Protein AF-A0A843T022-F1 (afdb_monomer_lite)

Secondary structure (DSSP, 8-state):
----SSS--SEEEEEEE-SSTTHHHHHHHTT-TTEEEEEEE-----SHHHHHHHHHHTS---HHHHHHHHHHHHHHTT-S-HHHHHHHH----TT--HHHHHHHHHHHH-TT------

Foldseek 3Di:
DDDDPDQEQPEEDEAEDEAPPCLVVCLVQLQDSNYDYHYHYQQADLDDPQVVVCVVVPRDGRCRRVLRVVLSSCVSVVVDDPVVNVLSVDDDDPPDDPVNVVVSVVCVVPVPPDDDDD

Sequence (118 aa):
MFLAPDGCADLRVVLFSGGRGSGALAELVATDPRVALTIAINGYDDGASTGEVRRFLGDALGPSDFRKNASRLARLRQSCNPALVDFVDQRLPGAATFDEVCRLVAELENPGECSAIA

Structure (mmCIF, N/CA/C/O backbone):
data_AF-A0A843T022-F1
#
_entry.id   AF-A0A843T022-F1
#
loop_
_atom_site.group_PDB
_atom_site.id
_atom_site.type_symbol
_atom_site.label_atom_id
_atom_site.label_alt_id
_atom_site.label_comp_id
_atom_site.label_asym_id
_atom_site.label_entity_id
_atom_site.label_seq_id
_atom_site.pdbx_PDB_ins_code
_atom_site.Cartn_x
_atom_site.Cartn_y
_atom_site.Cartn_z
_atom_site.occupancy
_atom_site.B_iso_or_equiv
_atom_site.auth_seq_id
_atom_site.auth_comp_id
_atom_site.auth_asym_id
_atom_site.auth_atom_id
_atom_site.pdbx_PDB_model_num
ATOM 1 N N . MET A 1 1 ? -23.054 10.998 26.553 1.00 41.09 1 MET A N 1
ATOM 2 C CA . MET A 1 1 ? -22.525 9.863 27.332 1.00 41.09 1 MET A CA 1
ATOM 3 C C . MET A 1 1 ? -23.148 8.599 26.769 1.00 41.09 1 MET A C 1
ATOM 5 O O . MET A 1 1 ? -24.325 8.383 26.994 1.00 41.09 1 MET A O 1
ATOM 9 N N . PHE A 1 2 ? -22.387 7.840 25.984 1.00 44.31 2 PHE A N 1
ATOM 10 C CA . PHE A 1 2 ? -22.689 6.461 25.602 1.00 44.31 2 PHE A CA 1
ATOM 11 C C . PHE A 1 2 ? -21.332 5.765 25.521 1.00 44.31 2 PHE A C 1
ATOM 13 O O . PHE A 1 2 ? -20.542 6.057 24.628 1.00 44.31 2 PHE A O 1
ATOM 20 N N . LEU A 1 3 ? -21.020 4.962 26.530 1.00 41.72 3 LEU A N 1
ATOM 21 C CA . LEU A 1 3 ? -19.975 3.954 26.454 1.00 41.72 3 LEU A CA 1
ATOM 22 C C . LEU A 1 3 ? -20.738 2.637 26.463 1.00 41.72 3 LEU A C 1
ATOM 24 O O . LEU A 1 3 ? -21.405 2.334 27.455 1.00 41.72 3 LEU A O 1
ATOM 28 N N . ALA A 1 4 ? -20.721 1.921 25.341 1.00 49.50 4 ALA A N 1
ATOM 29 C CA . ALA A 1 4 ? -21.148 0.536 25.344 1.00 49.50 4 ALA A CA 1
ATOM 30 C C . ALA A 1 4 ? -20.200 -0.251 26.265 1.00 49.50 4 ALA A C 1
ATOM 32 O O . ALA A 1 4 ? -18.984 -0.020 26.234 1.00 49.50 4 ALA A O 1
ATOM 33 N N . PRO A 1 5 ? -20.734 -1.131 27.125 1.00 55.75 5 PRO A N 1
ATOM 34 C CA . PRO A 1 5 ? -19.903 -2.064 27.854 1.00 55.75 5 PRO A CA 1
ATOM 35 C C . PRO A 1 5 ? -19.295 -3.037 26.835 1.00 55.75 5 PRO A C 1
ATOM 37 O O . PRO A 1 5 ? -19.953 -3.446 25.881 1.00 55.75 5 PRO A O 1
ATOM 40 N N . ASP A 1 6 ? -18.030 -3.376 27.054 1.00 57.56 6 ASP A N 1
ATOM 41 C CA . ASP A 1 6 ? -17.306 -4.454 26.379 1.00 57.56 6 ASP A CA 1
ATOM 42 C C . ASP A 1 6 ? -16.881 -4.190 24.929 1.00 57.56 6 ASP A C 1
ATOM 44 O O . ASP A 1 6 ? -17.456 -4.745 24.004 1.00 57.56 6 ASP A O 1
ATOM 48 N N . GLY A 1 7 ? -15.807 -3.406 24.740 1.00 55.47 7 GLY A N 1
ATOM 49 C CA . GLY A 1 7 ? -14.763 -3.591 23.705 1.00 55.47 7 GLY A CA 1
ATOM 50 C C . GLY A 1 7 ? -15.157 -3.771 22.227 1.00 55.47 7 GLY A C 1
ATOM 51 O O . GLY A 1 7 ? -14.289 -4.047 21.400 1.00 55.47 7 GLY A O 1
ATOM 52 N N . CYS A 1 8 ? -16.431 -3.647 21.874 1.00 55.94 8 CYS A N 1
ATOM 53 C CA . CYS A 1 8 ? -16.980 -3.903 20.558 1.00 55.94 8 CYS A CA 1
ATOM 54 C C . CYS A 1 8 ? -17.210 -2.562 19.870 1.00 55.94 8 CYS A C 1
ATOM 56 O O . CYS A 1 8 ? -17.700 -1.618 20.481 1.00 55.94 8 CYS A O 1
ATOM 58 N N . ALA A 1 9 ? -16.834 -2.463 18.600 1.00 66.50 9 ALA A N 1
ATOM 59 C CA . ALA A 1 9 ? -17.042 -1.241 17.842 1.00 66.50 9 ALA A CA 1
ATOM 60 C C . ALA A 1 9 ? -18.541 -0.898 17.748 1.00 66.50 9 ALA A C 1
ATOM 62 O O . ALA A 1 9 ? -19.320 -1.678 17.197 1.00 66.50 9 ALA A O 1
ATOM 63 N N . ASP A 1 10 ? -18.914 0.293 18.222 1.00 84.44 10 ASP A N 1
ATOM 64 C CA . ASP A 1 10 ? -20.267 0.856 18.143 1.00 84.44 10 ASP A CA 1
ATOM 65 C C . ASP A 1 10 ? -20.699 1.133 16.691 1.00 84.44 10 ASP A C 1
ATOM 67 O O . ASP A 1 10 ? -21.890 1.203 16.384 1.00 84.44 10 ASP A O 1
ATOM 71 N N . LEU A 1 11 ? -19.732 1.293 15.778 1.00 91.00 11 LEU A N 1
ATOM 72 C CA . LEU A 1 11 ? -19.967 1.622 14.375 1.00 91.00 11 LEU A CA 1
ATOM 73 C C . LEU A 1 11 ? -19.039 0.827 13.444 1.00 91.00 11 LEU A C 1
ATOM 75 O O . LEU A 1 11 ? -17.824 0.778 13.634 1.00 91.00 11 LEU A O 1
ATOM 79 N N . ARG A 1 12 ? -19.608 0.245 12.381 1.00 93.44 12 ARG A N 1
ATOM 80 C CA . ARG A 1 12 ? -18.862 -0.412 11.296 1.00 93.44 12 ARG A CA 1
ATOM 81 C C . ARG A 1 12 ? -18.850 0.478 10.060 1.00 93.44 12 ARG A C 1
ATOM 83 O O . ARG A 1 12 ? -19.910 0.854 9.566 1.00 93.44 12 ARG A O 1
ATOM 90 N N . VAL A 1 13 ? -17.661 0.788 9.551 1.00 93.00 13 VAL A N 1
ATOM 91 C CA . VAL A 1 13 ? -17.468 1.666 8.390 1.00 93.00 13 VAL A CA 1
ATOM 92 C C . VAL A 1 13 ? -16.711 0.914 7.304 1.00 93.00 13 VAL A C 1
ATOM 94 O O . VAL A 1 13 ? -15.630 0.384 7.554 1.00 93.00 13 VAL A O 1
ATOM 97 N N . VAL A 1 14 ? -17.253 0.916 6.085 1.00 93.94 14 VAL A N 1
ATOM 98 C CA . VAL A 1 14 ? -16.531 0.481 4.883 1.00 93.94 14 VAL A CA 1
ATOM 99 C C . VAL A 1 14 ? -16.149 1.713 4.073 1.00 93.94 14 VAL A C 1
ATOM 101 O O . VAL A 1 14 ? -17.014 2.466 3.631 1.00 93.94 14 VAL A O 1
ATOM 104 N N . LEU A 1 15 ? -14.850 1.919 3.879 1.00 92.44 15 LEU A N 1
ATOM 105 C CA . LEU A 1 15 ? -14.295 3.022 3.108 1.00 92.44 15 LEU A CA 1
ATOM 106 C C . LEU A 1 15 ? -13.787 2.511 1.763 1.00 92.44 15 LEU A C 1
ATOM 108 O O . LEU A 1 15 ? -12.798 1.782 1.705 1.00 92.44 15 LEU A O 1
ATOM 112 N N . PHE A 1 16 ? -14.438 2.922 0.679 1.00 91.50 16 PHE A N 1
ATOM 113 C CA . PHE A 1 16 ? -13.951 2.665 -0.674 1.00 91.50 16 PHE A CA 1
ATOM 114 C C . PHE A 1 16 ? -12.825 3.643 -1.010 1.00 91.50 16 PHE A C 1
ATOM 116 O O . PHE A 1 16 ? -12.971 4.855 -0.851 1.00 91.50 16 PHE A O 1
ATOM 123 N N . SER A 1 17 ? -11.681 3.115 -1.435 1.00 89.38 17 SER A N 1
ATOM 124 C CA . SER A 1 17 ? -10.433 3.865 -1.537 1.00 89.38 17 SER A CA 1
ATOM 125 C C . SER A 1 17 ? -9.618 3.462 -2.769 1.00 89.38 17 SER A C 1
ATOM 127 O O . SER A 1 17 ? -9.665 2.323 -3.229 1.00 89.38 17 SER A O 1
ATOM 129 N N . GLY A 1 18 ? -8.845 4.415 -3.285 1.00 85.75 18 GLY A N 1
ATOM 130 C CA . GLY A 1 18 ? -7.676 4.165 -4.134 1.00 85.75 18 GLY A CA 1
ATOM 131 C C . GLY A 1 18 ? -6.407 4.502 -3.349 1.00 85.75 18 GLY A C 1
ATOM 132 O O . GLY A 1 18 ? -6.299 4.191 -2.165 1.00 85.75 18 GLY A O 1
ATOM 133 N N . GLY A 1 19 ? -5.458 5.215 -3.955 1.00 77.38 19 GLY A N 1
ATOM 134 C CA . GLY A 1 19 ? -4.175 5.498 -3.303 1.00 77.38 19 GLY A CA 1
ATOM 135 C C . GLY A 1 19 ? -4.208 6.515 -2.157 1.00 77.38 19 GLY A C 1
ATOM 136 O O . GLY A 1 19 ? -3.778 6.228 -1.038 1.00 77.38 19 GLY A O 1
ATOM 137 N N . ARG A 1 20 ? -4.638 7.756 -2.430 1.00 76.94 20 ARG A N 1
ATOM 138 C CA . ARG A 1 20 ? -4.504 8.876 -1.467 1.00 76.94 20 ARG A CA 1
ATOM 139 C C . ARG A 1 20 ? -5.778 9.658 -1.165 1.00 76.94 20 ARG A C 1
ATOM 141 O O . ARG A 1 20 ? -5.826 10.282 -0.112 1.00 76.94 20 ARG A O 1
ATOM 148 N N . GLY A 1 21 ? -6.790 9.608 -2.032 1.00 76.25 21 GLY A N 1
ATOM 149 C CA . GLY A 1 21 ? -7.975 10.474 -1.930 1.00 76.25 21 GLY A CA 1
ATOM 150 C C . GLY A 1 21 ? -8.784 10.323 -0.636 1.00 76.25 21 GLY A C 1
ATOM 151 O O . GLY A 1 21 ? -9.490 11.241 -0.247 1.00 76.25 21 GLY A O 1
ATOM 152 N N . SER A 1 22 ? -8.638 9.202 0.066 1.00 79.81 22 SER A N 1
ATOM 153 C CA . SER A 1 22 ? -9.350 8.888 1.306 1.00 79.81 22 SER A CA 1
ATOM 154 C C . SER A 1 22 ? -8.560 9.202 2.585 1.00 79.81 22 SER A C 1
ATOM 156 O O . SER A 1 22 ? -9.040 8.904 3.674 1.00 79.81 22 SER A O 1
ATOM 158 N N . GLY A 1 23 ? -7.354 9.778 2.485 1.00 80.00 23 GLY A N 1
ATOM 159 C CA . GLY A 1 23 ? -6.415 9.886 3.608 1.00 80.00 23 GLY A CA 1
ATOM 160 C C . GLY A 1 23 ? -6.957 10.629 4.831 1.00 80.00 23 GLY A C 1
ATOM 161 O O . GLY A 1 23 ? -6.896 10.087 5.929 1.00 80.00 23 GLY A O 1
ATOM 162 N N . ALA A 1 24 ? -7.542 11.813 4.631 1.00 81.25 24 ALA A N 1
ATOM 163 C CA . ALA A 1 24 ? -8.095 12.622 5.722 1.00 81.25 24 ALA A CA 1
ATOM 164 C C . ALA A 1 24 ? -9.292 11.942 6.408 1.00 81.25 24 ALA A C 1
ATOM 166 O O . ALA A 1 24 ? -9.427 11.987 7.627 1.00 81.25 24 ALA A O 1
ATOM 167 N N . LEU A 1 25 ? -10.148 11.266 5.633 1.00 83.38 25 LEU A N 1
ATOM 168 C CA . LEU A 1 25 ? -11.272 10.520 6.194 1.00 83.38 25 LEU A CA 1
ATOM 169 C C . LEU A 1 25 ? -10.772 9.289 6.955 1.00 83.38 25 LEU A C 1
ATOM 171 O O . LEU A 1 25 ? -11.201 9.058 8.079 1.00 83.38 25 LEU A O 1
ATOM 175 N N . ALA A 1 26 ? -9.832 8.539 6.374 1.00 83.56 26 ALA A N 1
ATOM 176 C CA . ALA A 1 26 ? -9.219 7.386 7.018 1.00 83.56 26 ALA A CA 1
ATOM 177 C C . ALA A 1 26 ? -8.570 7.765 8.356 1.00 83.56 26 ALA A C 1
ATOM 179 O O . ALA A 1 26 ? -8.729 7.023 9.309 1.00 83.56 26 ALA A O 1
ATOM 180 N N . GLU A 1 27 ? -7.905 8.914 8.462 1.00 84.75 27 GLU A N 1
ATOM 181 C CA . GLU A 1 27 ? -7.307 9.400 9.713 1.00 84.75 27 GLU A CA 1
ATOM 182 C C . GLU A 1 27 ? -8.337 9.633 10.828 1.00 84.75 27 GLU A C 1
ATOM 184 O O . GLU A 1 27 ? -8.144 9.177 11.959 1.00 84.75 27 GLU A O 1
ATOM 189 N N . LEU A 1 28 ? -9.471 10.253 10.492 1.00 84.50 28 LEU A N 1
ATOM 190 C CA . LEU A 1 28 ? -10.551 10.519 11.443 1.00 84.50 28 LEU A CA 1
ATOM 191 C C . LEU A 1 28 ? -11.190 9.230 11.984 1.00 84.50 28 LEU A C 1
ATOM 193 O O . LEU A 1 28 ? -11.408 9.112 13.186 1.00 84.50 28 LEU A O 1
ATOM 197 N N . VAL A 1 29 ? -11.486 8.249 11.122 1.00 88.69 29 VAL A N 1
ATOM 198 C CA . VAL A 1 29 ? -12.123 6.987 11.561 1.00 88.69 29 VAL A CA 1
ATOM 199 C C . VAL A 1 29 ? -11.132 5.934 12.054 1.00 88.69 29 VAL A C 1
ATOM 201 O O . VAL A 1 29 ? -11.487 5.113 12.897 1.00 88.69 29 VAL A O 1
ATOM 204 N N . ALA A 1 30 ? -9.891 5.930 11.568 1.00 87.62 30 ALA A N 1
ATOM 205 C CA . ALA A 1 30 ? -8.879 4.946 11.952 1.00 87.62 30 ALA A CA 1
ATOM 206 C C . ALA A 1 30 ? -8.143 5.300 13.248 1.00 87.62 30 ALA A C 1
ATOM 208 O O . ALA A 1 30 ? -7.141 4.668 13.551 1.00 87.62 30 ALA A O 1
ATOM 209 N N . THR A 1 31 ? -8.601 6.272 14.025 1.00 88.25 31 THR A N 1
ATOM 210 C CA . THR A 1 31 ? -8.062 6.543 15.367 1.00 88.25 31 THR A CA 1
ATOM 211 C C . THR A 1 31 ? -9.119 6.363 16.455 1.00 88.25 31 THR A C 1
ATOM 213 O O . THR A 1 31 ? -8.769 6.079 17.597 1.00 88.25 31 THR A O 1
ATOM 216 N N . ASP A 1 32 ? -10.410 6.381 16.104 1.00 89.62 32 ASP A N 1
ATOM 217 C CA . ASP A 1 32 ? -11.497 6.107 17.045 1.00 89.62 32 ASP A CA 1
ATOM 218 C C . ASP A 1 32 ? -11.554 4.598 17.380 1.00 89.62 32 ASP A C 1
ATOM 220 O O . ASP A 1 32 ? -11.641 3.768 16.464 1.00 89.62 32 ASP A O 1
ATOM 224 N N . PRO A 1 33 ? -11.468 4.199 18.664 1.00 86.12 33 PRO A N 1
ATOM 225 C CA . PRO A 1 33 ? -11.568 2.798 19.079 1.00 86.12 33 PRO A CA 1
ATOM 226 C C . PRO A 1 33 ? -12.990 2.227 18.973 1.00 86.12 33 PRO A C 1
ATOM 228 O O . PRO A 1 33 ? -13.156 1.012 18.977 1.00 86.12 33 PRO A O 1
ATOM 231 N N . ARG A 1 34 ? -14.021 3.072 18.846 1.00 89.62 34 ARG A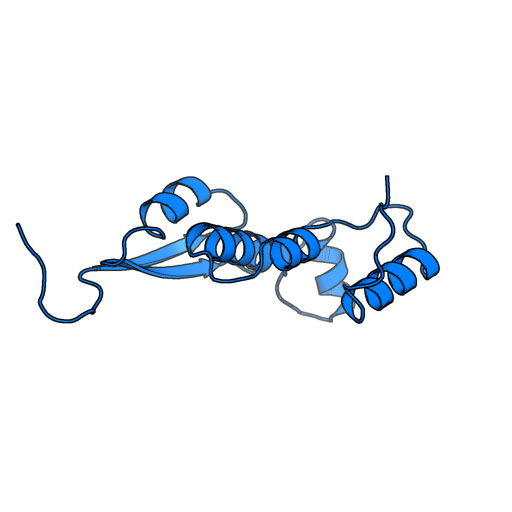 N 1
ATOM 232 C CA . ARG A 1 34 ? -15.422 2.643 18.682 1.00 89.62 34 ARG A CA 1
ATOM 233 C C . ARG A 1 34 ? -15.774 2.318 17.232 1.00 89.62 34 ARG A C 1
ATOM 235 O O . ARG A 1 34 ? -16.895 1.900 16.954 1.00 89.62 34 ARG A O 1
ATOM 242 N N . VAL A 1 35 ? -14.848 2.531 16.297 1.00 90.19 35 VAL A N 1
ATOM 243 C CA . VAL A 1 35 ? -15.070 2.309 14.867 1.00 90.19 35 VAL A CA 1
ATOM 244 C C . VAL A 1 35 ? -14.293 1.089 14.388 1.00 90.19 35 VAL A C 1
ATOM 246 O O . VAL A 1 35 ? -13.063 1.056 14.414 1.00 90.19 35 VAL A O 1
ATOM 249 N N . ALA A 1 36 ? -15.018 0.107 13.859 1.00 90.62 36 ALA A N 1
ATOM 250 C CA . ALA A 1 36 ? -14.447 -0.977 13.076 1.00 90.62 36 ALA A CA 1
ATOM 251 C C . ALA A 1 36 ? -14.387 -0.537 11.611 1.00 90.62 36 ALA A C 1
ATOM 253 O O . ALA A 1 36 ? -15.415 -0.425 10.939 1.00 90.62 36 ALA A O 1
ATOM 254 N N . LEU A 1 37 ? -13.175 -0.267 11.128 1.00 91.56 37 LEU A N 1
ATOM 255 C CA . LEU A 1 37 ? -12.923 0.214 9.773 1.00 91.56 37 LEU A CA 1
ATOM 256 C C . LEU A 1 37 ? -12.501 -0.936 8.850 1.00 91.56 37 LEU A C 1
ATOM 258 O O . LEU A 1 37 ? -11.534 -1.642 9.122 1.00 91.56 37 LEU A O 1
ATOM 262 N N . THR A 1 38 ? -13.178 -1.069 7.713 1.00 93.38 38 THR A N 1
ATOM 263 C CA . THR A 1 38 ? -12.736 -1.862 6.560 1.00 93.38 38 THR A CA 1
ATOM 264 C C . THR A 1 38 ? -12.426 -0.917 5.408 1.00 93.38 38 THR A C 1
ATOM 266 O O . THR A 1 38 ? -13.258 -0.083 5.060 1.00 93.38 38 THR A O 1
ATOM 269 N N . ILE A 1 39 ? -11.251 -1.040 4.790 1.00 92.31 39 ILE A N 1
ATOM 270 C CA . ILE A 1 39 ? -10.919 -0.279 3.579 1.00 92.31 39 ILE A CA 1
ATOM 271 C C . ILE A 1 39 ? -11.024 -1.211 2.373 1.00 92.31 39 ILE A C 1
ATOM 273 O O . ILE A 1 39 ? -10.253 -2.159 2.247 1.00 92.31 39 ILE A O 1
ATOM 277 N N . ALA A 1 40 ? -11.974 -0.928 1.485 1.00 93.56 40 ALA A N 1
ATOM 278 C CA . ALA A 1 40 ? -12.127 -1.610 0.207 1.00 93.56 40 ALA A CA 1
ATOM 279 C C . ALA A 1 40 ? -11.312 -0.860 -0.854 1.00 93.56 40 ALA A C 1
ATOM 281 O O . ALA A 1 40 ? -11.625 0.280 -1.199 1.00 93.56 40 ALA A O 1
ATOM 282 N N . ILE A 1 41 ? -10.240 -1.482 -1.341 1.00 92.06 41 ILE A N 1
ATOM 283 C CA . ILE A 1 41 ? -9.259 -0.843 -2.225 1.00 92.06 41 ILE A CA 1
ATOM 284 C C . ILE A 1 41 ? -9.456 -1.359 -3.648 1.00 92.06 41 ILE A C 1
ATOM 286 O O . ILE A 1 41 ? -9.522 -2.571 -3.855 1.00 92.06 41 ILE A O 1
ATOM 290 N N . ASN A 1 42 ? -9.532 -0.462 -4.636 1.00 87.44 42 ASN A N 1
ATOM 291 C CA . ASN A 1 42 ? -9.463 -0.896 -6.030 1.00 87.44 42 ASN A CA 1
ATOM 292 C C . ASN A 1 42 ? -8.011 -1.288 -6.372 1.00 87.44 42 ASN A C 1
ATOM 294 O O . ASN A 1 42 ? -7.067 -0.574 -6.047 1.00 87.44 42 ASN A O 1
ATOM 298 N N . GLY A 1 43 ? -7.829 -2.460 -6.977 1.00 88.44 43 GLY A N 1
ATOM 299 C CA . GLY A 1 43 ? -6.513 -2.995 -7.333 1.00 88.44 43 GLY A CA 1
ATOM 300 C C . GLY A 1 43 ? -6.182 -2.849 -8.814 1.00 88.44 43 GLY A C 1
ATOM 301 O O . GLY A 1 43 ? -5.377 -3.617 -9.327 1.00 88.44 43 GLY A O 1
ATOM 302 N N . TYR A 1 44 ? -6.850 -1.944 -9.531 1.00 89.12 44 TYR A N 1
ATOM 303 C CA . TYR A 1 44 ? -6.833 -1.936 -10.997 1.00 89.12 44 TYR A CA 1
ATOM 304 C C . TYR A 1 44 ? -5.832 -0.955 -11.615 1.00 89.12 44 TYR A C 1
ATOM 306 O O . TYR A 1 44 ? -5.667 -0.984 -12.831 1.00 89.12 44 TYR A O 1
ATOM 314 N N . ASP A 1 45 ? -5.134 -0.142 -10.812 1.00 88.50 45 ASP A N 1
ATOM 315 C CA . ASP A 1 45 ? -4.046 0.720 -11.297 1.00 88.50 45 ASP A CA 1
ATOM 316 C C . ASP A 1 45 ? -2.976 -0.114 -12.030 1.00 88.50 45 ASP A C 1
ATOM 318 O O . ASP A 1 45 ? -2.514 -1.148 -11.539 1.00 88.50 45 ASP A O 1
ATOM 322 N N . ASP A 1 46 ? -2.604 0.309 -13.232 1.00 88.44 46 ASP A N 1
ATOM 323 C CA . ASP A 1 46 ? -1.559 -0.265 -14.087 1.00 88.44 46 ASP A CA 1
ATOM 324 C C . ASP A 1 46 ? -0.522 0.782 -14.522 1.00 88.44 46 ASP A C 1
ATOM 326 O O . ASP A 1 46 ? 0.320 0.513 -15.382 1.00 88.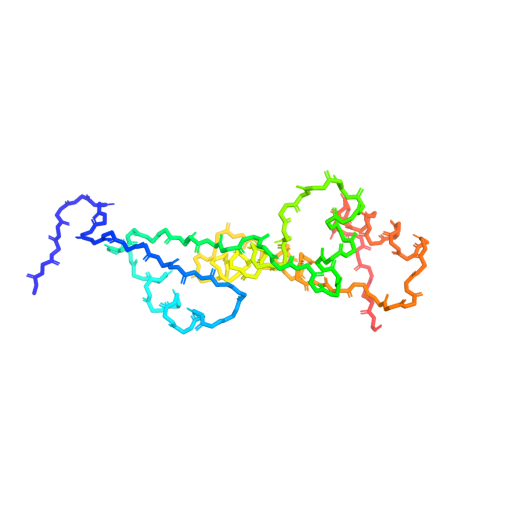44 46 ASP A O 1
ATOM 330 N N . GLY A 1 47 ? -0.535 1.972 -13.919 1.00 87.19 47 GLY A N 1
ATOM 331 C CA . GLY A 1 47 ? 0.418 3.026 -14.237 1.00 87.19 47 GLY A CA 1
ATOM 332 C C . GLY A 1 47 ? 1.809 2.788 -13.638 1.00 87.19 47 GLY A C 1
ATOM 333 O O . GLY A 1 47 ? 1.962 2.221 -12.553 1.00 87.19 47 GLY A O 1
ATOM 334 N N . ALA A 1 48 ? 2.843 3.304 -14.311 1.00 88.56 48 ALA A N 1
ATOM 335 C CA . ALA A 1 48 ? 4.214 3.416 -13.798 1.00 88.56 48 ALA A CA 1
ATOM 336 C C . ALA A 1 48 ? 4.733 2.121 -13.126 1.00 88.56 48 ALA A C 1
ATOM 338 O O . ALA A 1 48 ? 4.607 1.032 -13.680 1.00 88.56 48 ALA A O 1
ATOM 339 N N . SER A 1 49 ? 5.293 2.226 -11.914 1.00 86.50 49 SER A N 1
ATOM 340 C CA . SER A 1 49 ? 5.824 1.077 -11.170 1.00 86.50 49 SER A CA 1
ATOM 341 C C . SER A 1 49 ? 4.763 0.014 -10.865 1.00 86.50 49 SER A C 1
ATOM 343 O O . SER A 1 49 ? 5.103 -1.153 -10.716 1.00 86.50 49 SER A O 1
ATOM 345 N N . THR A 1 50 ? 3.486 0.401 -10.750 1.00 89.31 50 THR A N 1
ATOM 346 C CA . THR A 1 50 ? 2.385 -0.548 -10.544 1.00 89.31 50 THR A CA 1
ATOM 347 C C . THR A 1 50 ? 2.244 -1.454 -11.768 1.00 89.31 50 THR A C 1
ATOM 349 O O . THR A 1 50 ? 2.207 -2.673 -11.625 1.00 89.31 50 THR A O 1
ATOM 352 N N . GLY A 1 51 ? 2.227 -0.866 -12.967 1.00 89.75 51 GLY A N 1
ATOM 353 C CA . GLY A 1 51 ? 2.144 -1.591 -14.236 1.00 89.75 51 GLY A CA 1
ATOM 354 C C . GLY A 1 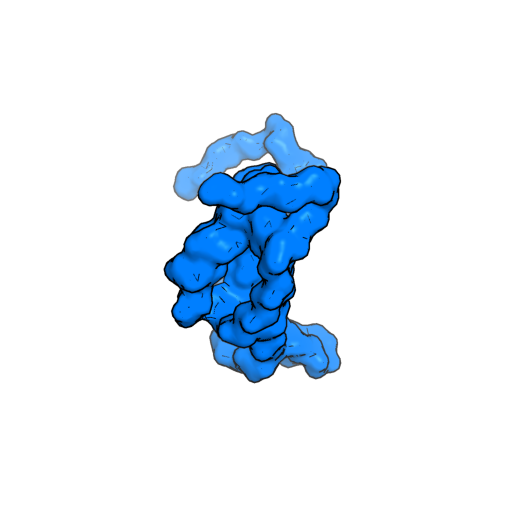51 ? 3.281 -2.580 -14.451 1.00 89.75 51 GLY A C 1
ATOM 355 O O . GLY A 1 51 ? 3.024 -3.727 -14.809 1.00 89.75 51 GLY A O 1
ATOM 356 N N . GLU A 1 52 ? 4.521 -2.165 -14.179 1.00 89.38 52 GLU A N 1
ATOM 357 C CA . GLU A 1 52 ? 5.698 -3.034 -14.323 1.00 89.38 52 GLU A CA 1
ATOM 358 C C . GLU A 1 52 ? 5.593 -4.288 -13.449 1.00 89.38 52 GLU A C 1
ATOM 360 O O . GLU A 1 52 ? 5.745 -5.406 -13.941 1.00 89.38 52 GLU A O 1
ATOM 365 N N . VAL A 1 53 ? 5.235 -4.124 -12.172 1.00 89.88 53 VAL A N 1
ATOM 366 C CA . VAL A 1 53 ? 5.076 -5.259 -11.250 1.00 89.88 53 VAL A CA 1
ATOM 367 C C . VAL A 1 53 ? 3.934 -6.180 -11.689 1.00 89.88 53 VAL A C 1
ATOM 369 O O . VAL A 1 53 ? 4.083 -7.399 -11.645 1.00 89.88 53 VAL A O 1
ATOM 372 N N . ARG A 1 54 ? 2.808 -5.630 -12.160 1.00 92.00 54 ARG A N 1
ATOM 373 C CA . ARG A 1 54 ? 1.679 -6.438 -12.654 1.00 92.00 54 ARG A CA 1
ATOM 374 C C . ARG A 1 54 ? 2.050 -7.276 -13.876 1.00 92.00 54 ARG A C 1
ATOM 376 O O . ARG A 1 54 ? 1.652 -8.436 -13.950 1.00 92.00 54 ARG A O 1
ATOM 383 N N . ARG A 1 55 ? 2.813 -6.704 -14.816 1.00 90.25 55 ARG A N 1
ATOM 384 C CA . ARG A 1 55 ? 3.309 -7.425 -16.001 1.00 90.25 55 ARG A CA 1
ATOM 385 C C . ARG A 1 55 ? 4.293 -8.517 -15.610 1.00 90.25 55 ARG A C 1
ATOM 387 O O . ARG A 1 55 ? 4.178 -9.628 -16.111 1.00 90.25 55 ARG A O 1
ATOM 394 N N . PHE A 1 56 ? 5.210 -8.214 -14.691 1.00 90.12 56 PHE A N 1
ATOM 395 C CA . PHE A 1 56 ? 6.179 -9.182 -14.187 1.00 90.12 56 PHE A CA 1
ATOM 396 C C . PHE A 1 56 ? 5.509 -10.376 -13.489 1.00 90.12 56 PHE A C 1
ATOM 398 O O . PHE A 1 56 ? 5.904 -11.515 -13.711 1.00 90.12 56 PHE A O 1
ATOM 405 N N . LEU A 1 57 ? 4.474 -10.128 -12.679 1.00 89.38 57 LEU A N 1
ATOM 406 C CA . LEU A 1 57 ? 3.776 -11.168 -11.914 1.00 89.38 57 LEU A CA 1
ATOM 407 C C . LEU A 1 57 ? 2.656 -11.886 -12.687 1.00 89.38 57 LEU A C 1
ATOM 409 O O . LEU A 1 57 ? 2.083 -12.829 -12.152 1.00 89.38 57 LEU A O 1
ATOM 413 N N . GLY A 1 58 ? 2.344 -11.464 -13.917 1.00 82.50 58 GLY A N 1
ATOM 414 C CA . GLY A 1 58 ? 1.401 -12.155 -14.800 1.00 82.50 58 GLY A CA 1
ATOM 415 C C . GLY A 1 58 ? -0.041 -12.189 -14.280 1.00 82.50 58 GLY A C 1
ATOM 416 O O . GLY A 1 58 ? -0.540 -13.262 -13.966 1.00 82.50 58 GLY A O 1
ATOM 417 N N . ASP A 1 59 ? -0.709 -11.026 -14.263 1.00 73.81 59 ASP A N 1
ATOM 418 C CA . ASP A 1 59 ? -2.128 -10.820 -13.872 1.00 73.81 59 ASP A CA 1
ATOM 419 C C . ASP A 1 59 ? -2.386 -10.541 -12.375 1.00 73.81 59 ASP A C 1
ATOM 421 O O . ASP A 1 59 ? -3.482 -10.718 -11.845 1.00 73.81 59 ASP A O 1
ATOM 425 N N . ALA A 1 60 ? -1.377 -10.027 -11.667 1.00 86.81 60 ALA A N 1
ATOM 426 C CA . ALA A 1 60 ? -1.577 -9.496 -10.321 1.00 86.81 60 ALA A CA 1
ATOM 427 C C . ALA A 1 60 ? -2.397 -8.185 -10.328 1.00 86.81 60 ALA A C 1
ATOM 429 O O . ALA A 1 60 ? -2.333 -7.382 -11.268 1.00 86.81 60 ALA A O 1
ATOM 430 N N . LEU A 1 61 ? -3.114 -7.923 -9.228 1.00 89.00 61 LEU A N 1
ATOM 431 C CA . LEU A 1 61 ? -3.654 -6.593 -8.926 1.00 89.00 61 LEU A CA 1
ATOM 432 C C . LEU A 1 61 ? -2.515 -5.604 -8.633 1.00 89.00 61 LEU A C 1
ATOM 434 O O . LEU A 1 61 ? -1.451 -5.977 -8.143 1.00 89.00 61 LEU A O 1
ATOM 438 N N . GLY A 1 62 ? -2.750 -4.323 -8.905 1.00 89.38 62 GLY A N 1
ATOM 439 C CA . GLY A 1 62 ? -1.799 -3.240 -8.696 1.00 89.38 62 GLY A CA 1
ATOM 440 C C . GLY A 1 62 ? -1.455 -3.020 -7.218 1.00 89.38 62 GLY A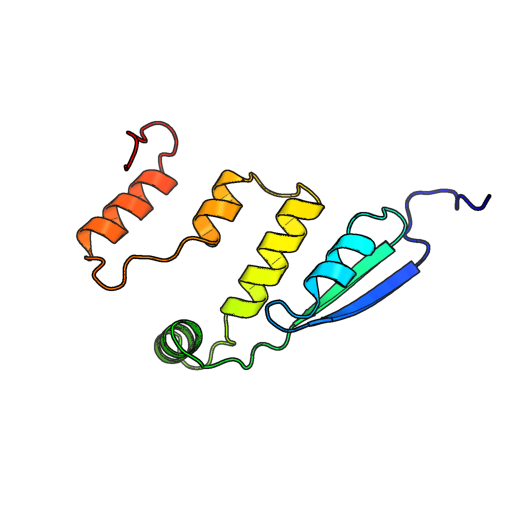 C 1
ATOM 441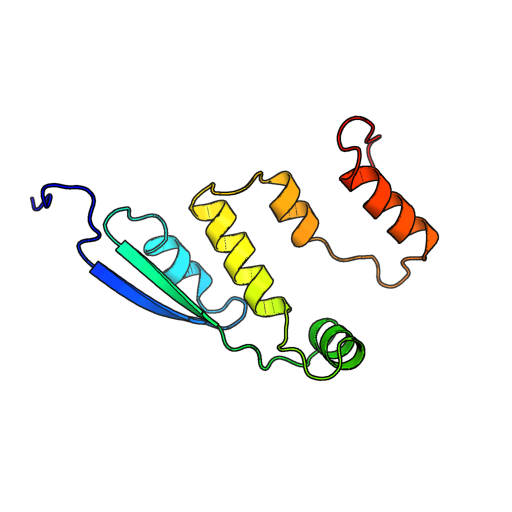 O O . GLY A 1 62 ? -2.299 -2.527 -6.469 1.00 89.38 62 GLY A O 1
ATOM 442 N N . PRO A 1 63 ? -0.214 -3.298 -6.771 1.00 91.25 63 PRO A N 1
ATOM 443 C CA . PRO A 1 63 ? 0.124 -3.320 -5.340 1.00 91.25 63 PRO A CA 1
ATOM 444 C C . PRO A 1 63 ? 0.211 -1.931 -4.683 1.00 91.25 63 PRO A C 1
ATOM 446 O O . PRO A 1 63 ? 0.198 -1.807 -3.459 1.00 91.25 63 PRO A O 1
ATOM 449 N N . SER A 1 64 ? 0.315 -0.865 -5.479 1.00 91.94 64 SER A N 1
ATOM 450 C CA . SER A 1 64 ? 0.629 0.493 -5.014 1.00 91.94 64 SER A CA 1
ATOM 451 C C . SER A 1 64 ? -0.416 1.066 -4.056 1.00 91.94 64 SER A C 1
ATOM 453 O O . SER A 1 64 ? -0.062 1.664 -3.039 1.00 91.94 64 SER A O 1
ATOM 455 N N . ASP A 1 65 ? -1.700 0.881 -4.353 1.00 91.81 65 ASP A N 1
ATOM 456 C CA . ASP A 1 65 ? -2.779 1.419 -3.523 1.00 91.81 65 ASP A CA 1
ATOM 457 C C . ASP A 1 65 ? -2.993 0.593 -2.252 1.00 91.81 65 ASP A C 1
ATOM 459 O O . ASP A 1 65 ? -3.215 1.174 -1.185 1.00 91.81 65 ASP A O 1
ATOM 463 N N . PHE A 1 66 ? -2.797 -0.727 -2.314 1.00 92.62 66 PHE A N 1
ATOM 464 C CA . PHE A 1 66 ? -2.747 -1.579 -1.122 1.00 92.62 66 PHE A CA 1
ATOM 465 C C . PHE A 1 66 ? -1.643 -1.129 -0.170 1.00 92.62 66 PHE A C 1
ATOM 467 O O . PHE A 1 66 ? -1.922 -0.859 0.998 1.00 92.62 66 PHE A O 1
ATOM 474 N N . ARG A 1 67 ? -0.421 -0.943 -0.686 1.00 93.75 67 ARG A N 1
ATOM 475 C CA . ARG A 1 67 ? 0.714 -0.455 0.103 1.00 93.75 67 ARG A CA 1
ATOM 476 C C . ARG A 1 67 ? 0.400 0.877 0.785 1.00 93.75 67 ARG A C 1
ATOM 478 O O . ARG A 1 67 ? 0.534 0.983 1.995 1.00 93.75 67 ARG A O 1
ATOM 485 N N . LYS A 1 68 ? -0.060 1.890 0.039 1.00 92.31 68 LYS A N 1
ATOM 486 C CA . LYS A 1 68 ? -0.334 3.233 0.596 1.00 92.31 68 LYS A CA 1
ATOM 487 C C . LYS A 1 68 ? -1.356 3.199 1.737 1.00 92.31 68 LYS A C 1
ATOM 489 O O . LYS A 1 68 ? -1.185 3.913 2.724 1.00 92.31 68 LYS A O 1
ATOM 494 N N . ASN A 1 69 ? -2.426 2.410 1.601 1.00 93.31 69 ASN A N 1
ATOM 495 C CA . ASN A 1 69 ? -3.440 2.293 2.652 1.00 93.31 69 ASN A CA 1
ATOM 496 C C . ASN A 1 69 ? -2.920 1.482 3.847 1.00 93.31 69 ASN A C 1
ATOM 498 O O . ASN A 1 69 ? -3.145 1.897 4.981 1.00 93.31 69 ASN A O 1
ATOM 502 N N . ALA A 1 70 ? -2.191 0.386 3.609 1.00 93.25 70 ALA A N 1
ATOM 503 C CA . ALA A 1 70 ? -1.577 -0.415 4.666 1.00 93.25 70 ALA A CA 1
ATOM 504 C C . ALA A 1 70 ? -0.583 0.414 5.493 1.00 93.25 70 ALA A C 1
ATOM 506 O O . ALA A 1 70 ? -0.719 0.475 6.712 1.00 93.25 70 ALA A O 1
ATOM 507 N N . SER A 1 71 ? 0.336 1.135 4.843 1.00 94.69 71 SER A N 1
ATOM 508 C CA . SER A 1 71 ? 1.301 2.015 5.511 1.00 94.69 71 SER A CA 1
ATOM 509 C C . SER A 1 71 ? 0.613 3.121 6.312 1.00 94.69 71 SER A C 1
ATOM 511 O O . SER A 1 71 ? 0.975 3.373 7.461 1.00 94.69 71 SER A O 1
ATOM 513 N N . ARG A 1 72 ? -0.427 3.760 5.752 1.00 92.62 72 ARG A N 1
ATOM 514 C CA . ARG A 1 72 ? -1.218 4.775 6.470 1.00 92.62 72 ARG A CA 1
ATOM 515 C C . ARG A 1 72 ? -1.855 4.191 7.730 1.00 92.62 72 ARG A C 1
ATOM 517 O O . ARG A 1 72 ? -1.707 4.770 8.801 1.00 92.62 72 ARG A O 1
ATOM 524 N N . LEU A 1 73 ? -2.554 3.062 7.608 1.00 92.69 73 LEU A N 1
ATOM 525 C CA . LEU A 1 73 ? -3.209 2.416 8.746 1.00 92.69 73 LEU A CA 1
ATOM 526 C C . LEU A 1 73 ? -2.201 1.959 9.800 1.00 92.69 73 LEU A C 1
ATOM 528 O O . LEU A 1 73 ? -2.440 2.175 10.985 1.00 92.69 73 LEU A O 1
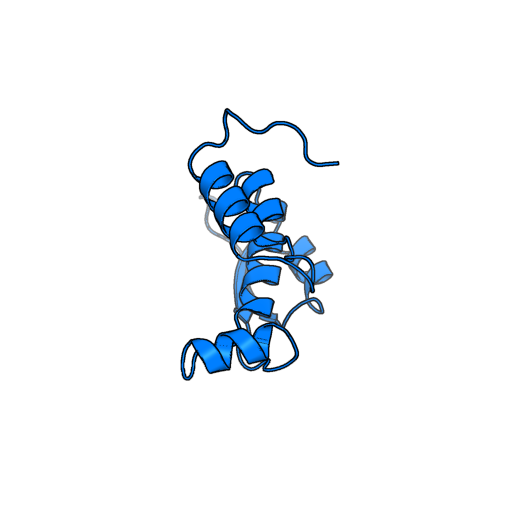ATOM 532 N N . ALA A 1 74 ? -1.069 1.397 9.376 1.00 94.06 74 ALA A N 1
ATOM 533 C CA . ALA A 1 74 ? -0.010 0.964 10.275 1.00 94.06 74 ALA A CA 1
ATOM 534 C C . ALA A 1 74 ? 0.539 2.120 11.115 1.00 94.06 74 ALA A C 1
ATOM 536 O O . ALA A 1 74 ? 0.747 1.953 12.314 1.00 94.06 74 ALA A O 1
ATOM 537 N N . ARG A 1 75 ? 0.710 3.307 10.514 1.00 93.31 75 ARG A N 1
ATOM 538 C CA . ARG A 1 75 ? 1.130 4.516 11.237 1.00 93.31 75 ARG A CA 1
ATOM 539 C C . ARG A 1 75 ? 0.049 5.015 12.192 1.00 93.31 75 ARG A C 1
ATOM 541 O O . ARG A 1 75 ? 0.339 5.228 13.363 1.00 93.31 75 ARG A O 1
ATOM 548 N N . LEU A 1 76 ? -1.190 5.153 11.718 1.00 91.88 76 LEU A N 1
ATOM 549 C CA . LEU A 1 76 ? -2.304 5.677 12.521 1.00 91.88 76 LEU A CA 1
ATOM 550 C C . LEU A 1 76 ? -2.637 4.793 13.727 1.00 91.88 76 LEU A C 1
ATOM 552 O O . LEU A 1 76 ? -2.949 5.299 14.800 1.00 91.88 76 LEU A O 1
ATOM 556 N N . ARG A 1 77 ? -2.564 3.471 13.554 1.00 90.94 77 ARG A N 1
ATOM 557 C CA . ARG A 1 77 ? -2.838 2.486 14.608 1.00 90.94 77 ARG A CA 1
ATOM 558 C C . ARG A 1 77 ? -1.583 2.043 15.357 1.00 90.94 77 ARG A C 1
ATOM 560 O O . ARG A 1 77 ? -1.697 1.209 16.247 1.00 90.94 77 ARG A O 1
ATOM 567 N N . GLN A 1 78 ? -0.409 2.554 14.979 1.00 92.50 78 GLN A N 1
ATOM 568 C CA . GLN A 1 78 ? 0.894 2.139 15.513 1.00 92.50 78 GLN A CA 1
ATOM 569 C C . GLN A 1 78 ? 1.066 0.607 15.520 1.00 92.50 78 GLN A C 1
ATOM 571 O O . GLN A 1 78 ? 1.627 0.029 16.445 1.00 92.50 78 GLN A O 1
ATOM 576 N N . SER A 1 79 ? 0.546 -0.068 14.491 1.00 92.50 79 SER A N 1
ATOM 577 C CA . SER A 1 79 ? 0.443 -1.532 14.451 1.00 92.50 79 SER A CA 1
ATOM 578 C C . SER A 1 79 ? 1.671 -2.220 13.852 1.00 92.50 79 SER A C 1
ATOM 580 O O . SER A 1 79 ? 1.680 -3.438 13.701 1.00 92.50 79 SER A O 1
ATOM 582 N N . CYS A 1 80 ? 2.679 -1.451 13.441 1.00 92.06 80 CYS A N 1
ATOM 583 C CA . CYS A 1 80 ? 3.923 -1.942 12.860 1.00 92.06 80 CYS A CA 1
ATOM 584 C C . CYS A 1 80 ? 5.082 -1.022 13.266 1.00 92.06 80 CYS A C 1
ATOM 586 O O . CYS A 1 80 ? 4.871 0.165 13.522 1.00 92.06 80 CYS A O 1
ATOM 588 N N . ASN A 1 81 ? 6.306 -1.558 13.294 1.00 89.62 81 ASN A N 1
ATOM 589 C CA . ASN A 1 81 ? 7.511 -0.759 13.502 1.00 89.62 81 ASN A CA 1
ATOM 590 C C . ASN A 1 81 ? 7.613 0.321 12.400 1.00 89.62 81 ASN A C 1
ATOM 592 O O . ASN A 1 81 ? 7.608 -0.039 11.219 1.00 89.62 81 ASN A O 1
ATOM 596 N N . PRO A 1 82 ? 7.740 1.619 12.745 1.00 89.56 82 PRO A N 1
ATOM 597 C CA . PRO A 1 82 ? 7.853 2.697 11.765 1.00 89.56 82 PRO A CA 1
ATOM 598 C C . PRO A 1 82 ? 8.951 2.479 10.720 1.00 89.56 82 PRO A C 1
ATOM 600 O O . PRO A 1 82 ? 8.708 2.756 9.552 1.00 89.56 82 PRO A O 1
ATOM 603 N N . ALA A 1 83 ? 10.094 1.896 11.101 1.00 87.50 83 ALA A N 1
ATOM 604 C CA . ALA A 1 83 ? 11.197 1.621 10.181 1.00 87.50 83 ALA A CA 1
ATOM 605 C C . ALA A 1 83 ? 10.811 0.624 9.076 1.00 87.50 83 ALA A C 1
ATOM 607 O O . ALA A 1 83 ? 11.220 0.782 7.930 1.00 87.50 83 ALA A O 1
ATOM 608 N N . LEU A 1 84 ? 9.968 -0.369 9.387 1.00 87.94 84 LEU A N 1
ATOM 609 C CA . LEU A 1 84 ? 9.443 -1.298 8.380 1.00 87.94 84 LEU A CA 1
ATOM 610 C C . LEU A 1 84 ? 8.453 -0.605 7.444 1.00 87.94 84 LEU A C 1
ATOM 612 O O . LEU A 1 84 ? 8.434 -0.888 6.249 1.00 87.94 84 LEU A O 1
ATOM 616 N N . VAL A 1 85 ? 7.634 0.308 7.974 1.00 92.56 85 VAL A N 1
ATOM 617 C CA . VAL A 1 85 ? 6.712 1.092 7.142 1.00 92.56 85 VAL A CA 1
ATOM 618 C C . VAL A 1 85 ? 7.492 2.022 6.215 1.00 92.56 85 VAL A C 1
ATOM 620 O O . VAL A 1 85 ? 7.179 2.100 5.030 1.00 92.56 85 VAL A O 1
ATOM 623 N N . ASP A 1 86 ? 8.525 2.691 6.732 1.00 90.56 86 ASP A N 1
ATOM 624 C CA . ASP A 1 86 ? 9.419 3.541 5.948 1.00 90.56 86 ASP A CA 1
ATOM 625 C C . ASP A 1 86 ? 10.110 2.731 4.854 1.00 90.56 86 ASP A C 1
ATOM 627 O O . ASP A 1 86 ? 10.064 3.129 3.694 1.00 90.56 86 ASP A O 1
ATOM 631 N N . PHE A 1 87 ? 10.661 1.566 5.198 1.00 87.38 87 PHE A N 1
ATOM 632 C CA . PHE A 1 87 ? 11.294 0.670 4.240 1.00 87.38 87 PHE A CA 1
ATOM 633 C C . PHE A 1 87 ? 10.340 0.251 3.111 1.00 87.38 87 PHE A C 1
ATOM 635 O O . PHE A 1 87 ? 10.655 0.416 1.936 1.00 87.38 87 PHE A O 1
ATOM 642 N N . VAL A 1 88 ? 9.137 -0.228 3.443 1.00 89.44 88 VAL A N 1
ATOM 643 C CA . VAL A 1 88 ? 8.138 -0.619 2.435 1.00 89.44 88 VAL A CA 1
ATOM 644 C C . VAL A 1 88 ? 7.713 0.575 1.570 1.00 89.44 88 VAL A C 1
ATOM 646 O O . VAL A 1 88 ? 7.384 0.403 0.395 1.00 89.44 88 VAL A O 1
ATOM 649 N N . ASP A 1 89 ? 7.712 1.790 2.124 1.00 92.25 89 ASP A N 1
ATOM 650 C CA . ASP A 1 89 ? 7.348 3.012 1.410 1.00 92.25 89 ASP A CA 1
ATOM 651 C C . ASP A 1 89 ? 8.463 3.577 0.514 1.00 92.25 89 ASP A C 1
ATOM 653 O O . ASP A 1 89 ? 8.161 4.408 -0.358 1.00 92.25 89 ASP A O 1
ATOM 657 N N . GLN A 1 90 ? 9.710 3.127 0.686 1.00 89.38 90 GLN A N 1
ATOM 658 C CA . GLN A 1 90 ? 10.845 3.569 -0.117 1.00 89.38 90 GLN A CA 1
ATOM 659 C C . GLN A 1 90 ? 10.690 3.181 -1.590 1.00 89.38 90 GLN A C 1
ATOM 661 O O . GLN A 1 90 ? 10.056 2.196 -1.976 1.00 89.38 90 GLN A O 1
ATOM 666 N N . ARG A 1 91 ? 11.290 4.005 -2.449 1.00 88.69 91 ARG A N 1
ATOM 667 C CA . ARG A 1 91 ? 11.428 3.729 -3.876 1.00 88.69 91 ARG A CA 1
ATOM 668 C C . ARG A 1 91 ? 12.900 3.583 -4.187 1.00 88.69 91 ARG A C 1
ATOM 670 O O . ARG A 1 91 ? 13.683 4.459 -3.830 1.00 88.69 91 ARG A O 1
ATOM 677 N N . LEU A 1 92 ? 13.240 2.519 -4.902 1.00 88.44 92 LEU A N 1
ATOM 678 C CA . LEU A 1 92 ? 14.569 2.388 -5.475 1.00 88.44 92 LEU A CA 1
ATOM 679 C C . LEU A 1 92 ? 14.838 3.564 -6.431 1.00 88.44 92 LEU A C 1
ATOM 681 O O . LEU A 1 92 ? 13.918 3.991 -7.145 1.00 88.44 92 LEU A O 1
ATOM 685 N N . PRO A 1 93 ? 16.076 4.086 -6.466 1.00 86.25 93 PRO A N 1
ATOM 686 C CA . PRO A 1 93 ? 16.502 5.007 -7.509 1.00 86.25 93 PRO A CA 1
ATOM 687 C C . PRO A 1 93 ? 16.215 4.426 -8.898 1.00 86.25 93 PRO A C 1
ATOM 689 O O . PRO A 1 93 ? 16.368 3.229 -9.121 1.00 86.25 93 PRO A O 1
ATOM 692 N N . GLY A 1 94 ? 15.840 5.267 -9.866 1.00 84.62 94 GLY A N 1
ATOM 693 C CA . GLY A 1 94 ? 15.577 4.796 -11.235 1.00 84.62 94 GLY A CA 1
ATOM 694 C C . GLY A 1 94 ? 16.797 4.160 -11.920 1.00 84.62 94 GLY A C 1
ATOM 695 O O . GLY A 1 94 ? 16.634 3.392 -12.859 1.00 84.62 94 GLY A O 1
ATOM 696 N N . ALA A 1 95 ? 18.002 4.466 -11.431 1.00 88.38 95 ALA A N 1
ATOM 697 C CA . ALA A 1 95 ? 19.273 3.905 -11.882 1.00 88.38 95 ALA A CA 1
ATOM 698 C C . ALA A 1 95 ? 19.811 2.797 -10.955 1.00 88.38 95 ALA A C 1
ATOM 700 O O . ALA A 1 95 ? 20.988 2.459 -11.051 1.00 88.38 95 ALA A O 1
ATOM 701 N N . ALA A 1 96 ? 18.982 2.267 -10.047 1.00 88.19 96 ALA A N 1
ATOM 702 C CA . ALA A 1 96 ? 19.414 1.257 -9.091 1.00 88.19 96 ALA A CA 1
ATOM 703 C C . ALA A 1 96 ? 19.963 0.012 -9.798 1.00 88.19 96 ALA A C 1
ATOM 705 O O . ALA A 1 96 ? 19.360 -0.533 -10.725 1.00 88.19 96 ALA A O 1
ATOM 706 N N . THR A 1 97 ? 21.113 -0.438 -9.325 1.00 91.69 97 THR A N 1
ATOM 707 C CA . THR A 1 97 ? 21.823 -1.623 -9.790 1.00 91.69 97 THR A CA 1
ATOM 708 C C . THR A 1 97 ? 21.408 -2.854 -8.990 1.00 91.69 97 THR A C 1
ATOM 710 O O . THR A 1 97 ? 20.901 -2.760 -7.871 1.00 91.69 97 THR A O 1
ATOM 713 N N . PHE A 1 98 ? 21.660 -4.037 -9.551 1.00 88.69 98 PHE A N 1
ATOM 714 C CA . PHE A 1 98 ? 21.435 -5.301 -8.850 1.00 88.69 98 PHE A CA 1
ATOM 715 C C . PHE A 1 98 ? 22.194 -5.357 -7.511 1.00 88.69 98 PHE A C 1
ATOM 717 O O . PHE A 1 98 ? 21.607 -5.719 -6.495 1.00 88.69 98 PHE A O 1
ATOM 724 N N . ASP A 1 99 ? 23.449 -4.897 -7.483 1.00 90.19 99 ASP A N 1
ATOM 725 C CA . ASP A 1 99 ? 24.287 -4.889 -6.276 1.00 90.19 99 ASP A CA 1
ATOM 726 C C . ASP A 1 99 ? 23.756 -3.950 -5.181 1.00 90.19 99 ASP A C 1
ATOM 728 O O . ASP A 1 99 ? 23.914 -4.226 -3.991 1.00 90.19 99 ASP A O 1
ATOM 732 N N . GLU A 1 100 ? 23.130 -2.830 -5.553 1.00 87.44 100 GLU A N 1
ATOM 733 C CA . GLU A 1 100 ? 22.449 -1.943 -4.599 1.00 87.44 100 GLU A CA 1
ATOM 734 C C . GLU A 1 100 ? 21.212 -2.614 -4.002 1.00 87.44 100 GLU A C 1
ATOM 736 O O . GLU A 1 100 ? 21.005 -2.549 -2.792 1.00 87.44 100 GLU A O 1
ATOM 741 N N . VAL A 1 101 ? 20.422 -3.317 -4.820 1.00 87.12 101 VAL A N 1
ATOM 742 C CA . VAL A 1 101 ? 19.255 -4.068 -4.334 1.00 87.12 101 VAL A CA 1
ATOM 743 C C . VAL A 1 101 ? 19.683 -5.212 -3.414 1.00 87.12 101 VAL A C 1
ATOM 745 O O . VAL A 1 101 ? 19.098 -5.376 -2.347 1.00 87.12 101 VAL A O 1
ATOM 748 N N . CYS A 1 102 ? 20.723 -5.971 -3.772 1.00 87.06 102 CYS A N 1
ATOM 749 C CA . CYS A 1 102 ? 21.257 -7.036 -2.921 1.00 87.06 102 CYS A CA 1
ATOM 750 C C . CYS A 1 102 ? 21.741 -6.512 -1.565 1.00 87.06 102 CYS A C 1
ATOM 752 O O . CYS A 1 102 ? 21.476 -7.150 -0.548 1.00 87.06 102 CYS A O 1
ATOM 754 N N . ARG A 1 103 ? 22.401 -5.346 -1.534 1.00 85.75 103 ARG A N 1
ATOM 755 C CA . ARG A 1 103 ? 22.807 -4.701 -0.276 1.00 85.75 103 ARG A CA 1
ATOM 756 C C . ARG A 1 103 ? 21.607 -4.335 0.593 1.00 85.75 103 ARG A C 1
ATOM 758 O O . ARG A 1 103 ? 21.585 -4.716 1.757 1.00 85.75 103 ARG A O 1
ATOM 765 N N . LEU A 1 104 ? 20.587 -3.696 0.018 1.00 81.50 104 LEU A N 1
ATOM 766 C CA . LEU A 1 104 ? 19.365 -3.345 0.749 1.00 81.50 104 LEU A CA 1
ATOM 767 C C . LEU A 1 104 ? 18.666 -4.580 1.332 1.00 81.50 104 LEU A C 1
ATOM 769 O O . LEU A 1 104 ? 18.202 -4.547 2.466 1.00 81.50 104 LEU A O 1
ATOM 773 N N . VAL A 1 105 ? 18.603 -5.686 0.583 1.00 82.88 105 VAL A N 1
ATOM 774 C CA . VAL A 1 105 ? 18.026 -6.943 1.086 1.00 82.88 105 VAL A CA 1
ATOM 775 C C . VAL A 1 105 ? 18.843 -7.500 2.255 1.00 82.88 105 VAL A C 1
ATOM 777 O O . VAL A 1 105 ? 18.264 -7.860 3.277 1.00 82.88 105 VAL A O 1
ATOM 780 N N . ALA A 1 106 ? 20.174 -7.512 2.148 1.00 84.44 106 ALA A N 1
ATOM 781 C CA . ALA A 1 106 ? 21.048 -8.000 3.215 1.00 84.44 106 ALA A CA 1
ATOM 782 C C . ALA A 1 106 ? 20.941 -7.164 4.507 1.00 84.44 106 ALA A C 1
ATOM 784 O O . ALA A 1 106 ? 20.969 -7.721 5.607 1.00 84.44 106 ALA A O 1
ATOM 785 N N . GLU A 1 107 ? 20.778 -5.843 4.384 1.00 79.62 107 GLU A N 1
ATOM 786 C CA . GLU A 1 107 ? 20.569 -4.927 5.516 1.00 79.62 107 GLU A CA 1
ATOM 787 C C . GLU A 1 107 ? 19.241 -5.191 6.243 1.00 79.62 107 GLU A C 1
ATOM 789 O O . GLU A 1 107 ? 19.174 -5.096 7.468 1.00 79.62 107 GLU A O 1
ATOM 794 N N . LEU A 1 108 ? 18.185 -5.576 5.521 1.00 73.44 108 LEU A N 1
ATOM 795 C CA . LEU A 1 108 ? 16.894 -5.926 6.131 1.00 73.44 108 LEU A CA 1
ATOM 796 C C . LEU A 1 108 ? 16.935 -7.229 6.910 1.00 73.44 108 LEU A C 1
ATOM 798 O O . LEU A 1 108 ? 16.243 -7.368 7.918 1.00 73.44 108 LEU A O 1
ATOM 802 N N . GLU A 1 109 ? 17.709 -8.190 6.419 1.00 80.19 109 GLU A N 1
ATOM 803 C CA . GLU A 1 109 ? 17.924 -9.457 7.107 1.00 80.19 109 GLU A CA 1
ATOM 804 C C . GLU A 1 109 ? 18.786 -9.259 8.366 1.00 80.19 109 GLU A C 1
ATOM 806 O O . GLU A 1 109 ? 18.638 -10.015 9.326 1.00 80.19 109 GLU A O 1
ATOM 811 N N . ASN A 1 110 ? 19.616 -8.203 8.405 1.00 77.12 110 ASN A N 1
ATOM 812 C CA . ASN A 1 110 ? 20.546 -7.899 9.499 1.00 77.12 110 ASN A CA 1
ATOM 813 C C . ASN A 1 110 ? 20.466 -6.428 9.967 1.00 77.12 110 ASN A C 1
ATOM 815 O O . ASN A 1 110 ? 21.441 -5.678 9.862 1.00 77.12 110 ASN A O 1
ATOM 819 N N . PRO A 1 111 ? 19.343 -5.996 10.573 1.00 61.41 111 PRO A N 1
ATOM 820 C CA . PRO A 1 111 ? 19.089 -4.588 10.905 1.00 61.41 111 PRO A CA 1
ATOM 821 C C . PRO A 1 111 ? 20.022 -3.983 11.980 1.00 61.41 111 PRO A C 1
ATOM 823 O O . PRO A 1 111 ? 19.878 -2.812 12.327 1.00 61.41 111 PRO A O 1
ATOM 826 N N . GLY A 1 112 ? 20.966 -4.758 12.529 1.00 57.09 112 GLY A N 1
ATOM 827 C CA . GLY A 1 112 ? 21.937 -4.327 13.541 1.00 57.09 112 GLY A CA 1
ATOM 828 C C . GLY A 1 112 ? 23.280 -3.813 13.001 1.00 57.09 112 GLY A C 1
ATOM 829 O O . GLY A 1 112 ? 24.065 -3.295 13.790 1.00 57.09 112 GLY A O 1
ATOM 830 N N . GLU A 1 113 ? 23.552 -3.928 11.696 1.00 53.16 113 GLU A N 1
ATOM 831 C CA . GLU A 1 113 ? 24.849 -3.561 11.085 1.00 53.16 113 GLU A CA 1
ATOM 832 C C . GLU A 1 113 ? 24.779 -2.335 10.155 1.00 53.16 113 GLU A C 1
ATOM 834 O O . GLU A 1 113 ? 25.723 -2.036 9.425 1.00 53.16 113 GLU A O 1
ATOM 839 N N . CYS A 1 114 ? 23.671 -1.590 10.174 1.00 45.19 114 CYS A N 1
ATOM 840 C CA . CYS A 1 114 ? 23.439 -0.508 9.219 1.00 45.19 114 CYS A CA 1
ATOM 841 C C . CYS A 1 114 ? 24.332 0.719 9.501 1.00 45.19 114 CYS A C 1
ATOM 843 O O . CYS A 1 114 ? 24.033 1.554 10.359 1.00 45.19 114 CYS A O 1
ATOM 845 N N . SER A 1 115 ? 25.424 0.861 8.743 1.00 42.50 115 SER A N 1
ATOM 846 C CA . SER A 1 115 ? 26.125 2.135 8.567 1.00 42.50 115 SER A CA 1
ATOM 847 C C . SER A 1 115 ? 25.268 3.077 7.722 1.00 42.50 115 SER A C 1
ATOM 849 O O . SER A 1 115 ? 24.781 2.687 6.665 1.00 42.50 115 SER A O 1
ATOM 851 N N . ALA A 1 116 ? 25.096 4.310 8.197 1.00 39.12 116 ALA A N 1
ATOM 852 C CA . ALA A 1 116 ? 24.291 5.356 7.575 1.00 39.12 116 ALA A CA 1
ATOM 853 C C . ALA A 1 116 ? 24.544 5.504 6.062 1.00 39.12 116 ALA A C 1
ATOM 855 O O . ALA A 1 116 ? 25.675 5.745 5.641 1.00 39.12 116 ALA A O 1
ATOM 856 N N . ILE A 1 117 ? 23.478 5.430 5.263 1.00 44.31 117 ILE A N 1
ATOM 857 C CA . ILE A 1 117 ? 23.495 5.863 3.865 1.00 44.31 117 ILE A CA 1
ATOM 858 C C . ILE A 1 117 ? 23.010 7.318 3.845 1.00 44.31 117 ILE A C 1
ATOM 860 O O . ILE A 1 117 ? 21.876 7.604 4.236 1.00 44.31 117 ILE A O 1
ATOM 864 N N . ALA A 1 118 ? 23.925 8.216 3.473 1.00 33.00 118 ALA A N 1
ATOM 865 C CA . ALA A 1 118 ? 23.690 9.635 3.203 1.00 33.00 118 ALA A CA 1
ATOM 866 C C . ALA A 1 118 ? 23.162 9.853 1.778 1.00 33.00 118 ALA A C 1
ATOM 868 O O . ALA A 1 118 ? 23.529 9.049 0.890 1.00 33.00 118 ALA A O 1
#

Radius of gyration: 18.14 Å; chains: 1; bounding box: 49×25×44 Å

pLDDT: mean 82.64, std 14.6, range [33.0, 94.69]